Protein AF-A0A914BZH3-F1 (afdb_monomer_lite)

pLDDT: mean 71.02, std 18.08, range [29.53, 96.31]

Radius of gyration: 18.03 Å; chains: 1; bounding box: 39×33×41 Å

Struct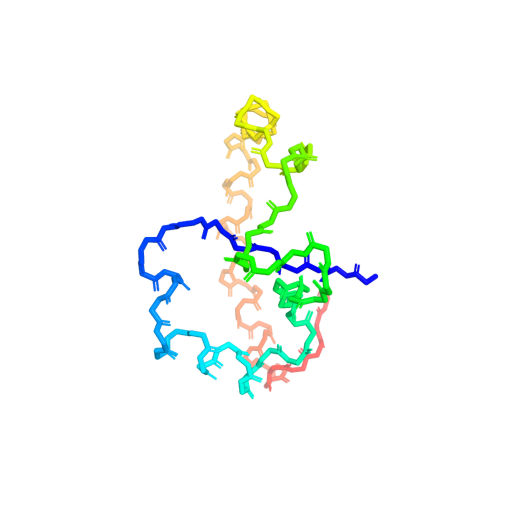ure (mmCIF, N/CA/C/O backbone):
data_AF-A0A914BZH3-F1
#
_entry.id   AF-A0A914BZH3-F1
#
loop_
_atom_site.group_PDB
_atom_site.id
_atom_site.type_symbol
_atom_site.label_atom_id
_atom_site.label_alt_id
_atom_site.label_comp_id
_atom_site.label_asym_id
_atom_site.label_entity_id
_atom_site.label_seq_id
_atom_site.pdbx_PDB_ins_code
_atom_site.Cartn_x
_atom_site.Cartn_y
_atom_site.Cartn_z
_atom_site.occupancy
_atom_site.B_iso_or_equiv
_atom_site.auth_seq_id
_atom_site.auth_comp_id
_atom_site.auth_asym_id
_atom_site.auth_atom_id
_atom_site.pdbx_PDB_model_num
ATOM 1 N N . MET A 1 1 ? -6.684 0.238 -20.076 1.00 30.31 1 MET A N 1
ATOM 2 C CA . MET A 1 1 ? -5.809 -0.940 -19.920 1.00 30.31 1 MET A CA 1
ATOM 3 C C . MET A 1 1 ? -4.749 -0.544 -18.905 1.00 30.31 1 MET A C 1
ATOM 5 O O . MET A 1 1 ? -3.953 0.331 -19.207 1.00 30.31 1 MET A O 1
ATOM 9 N N . PHE A 1 2 ? -4.848 -1.037 -17.669 1.00 29.53 2 PHE A N 1
ATOM 10 C CA . PHE A 1 2 ? -3.917 -0.695 -16.588 1.00 29.53 2 PHE A CA 1
ATOM 11 C C . PHE A 1 2 ? -2.788 -1.731 -16.591 1.00 29.53 2 PHE A C 1
ATOM 13 O O . PHE A 1 2 ? -2.958 -2.825 -16.060 1.00 29.53 2 PHE A O 1
ATOM 20 N N . GLY A 1 3 ? -1.679 -1.419 -17.263 1.00 36.38 3 GLY A N 1
ATOM 21 C CA . GLY A 1 3 ? -0.478 -2.254 -17.239 1.00 36.38 3 GLY A CA 1
ATOM 22 C C . GLY A 1 3 ? 0.226 -2.129 -15.890 1.00 36.38 3 GLY A C 1
ATOM 23 O O . GLY A 1 3 ? 0.320 -1.033 -15.345 1.00 36.38 3 GLY A O 1
ATOM 24 N N . ARG A 1 4 ? 0.682 -3.249 -15.325 1.00 41.97 4 ARG A N 1
ATOM 25 C CA . ARG A 1 4 ? 1.552 -3.264 -14.140 1.00 41.97 4 ARG A CA 1
ATOM 26 C C . ARG A 1 4 ? 2.985 -3.525 -14.602 1.00 41.97 4 ARG A C 1
ATOM 28 O O . ARG A 1 4 ? 3.212 -4.552 -15.236 1.00 41.97 4 ARG A O 1
ATOM 35 N N . GLU A 1 5 ? 3.915 -2.630 -14.271 1.00 53.75 5 GLU A N 1
ATOM 36 C CA . GLU A 1 5 ? 5.352 -2.740 -14.576 1.00 53.75 5 GLU A CA 1
ATOM 37 C C . GLU A 1 5 ? 6.161 -3.088 -13.307 1.00 53.75 5 GLU A C 1
ATOM 39 O O . GLU A 1 5 ? 5.761 -2.737 -12.195 1.00 53.75 5 GLU A O 1
ATOM 44 N N . GLN A 1 6 ? 7.274 -3.820 -13.453 1.00 54.16 6 GLN A N 1
ATOM 45 C CA . GLN A 1 6 ? 8.162 -4.232 -12.349 1.00 54.16 6 GLN A CA 1
ATOM 46 C C . GLN A 1 6 ? 9.542 -3.571 -12.441 1.00 54.16 6 GLN A C 1
ATOM 48 O O . GLN A 1 6 ? 10.105 -3.440 -13.529 1.00 54.16 6 GLN A O 1
ATOM 53 N N . ASP A 1 7 ? 10.120 -3.238 -11.282 1.00 56.06 7 ASP A N 1
ATOM 54 C CA . ASP A 1 7 ? 11.489 -2.731 -11.160 1.00 56.06 7 ASP A CA 1
ATOM 55 C C . ASP A 1 7 ? 12.568 -3.835 -11.284 1.00 56.06 7 ASP A C 1
ATOM 57 O O . ASP A 1 7 ? 12.291 -5.036 -11.300 1.00 56.06 7 ASP A O 1
ATOM 61 N N . LYS A 1 8 ? 13.841 -3.422 -11.388 1.00 52.84 8 LYS A N 1
ATOM 62 C CA . LYS A 1 8 ? 14.999 -4.300 -11.658 1.00 52.84 8 LYS A CA 1
ATOM 63 C C . LYS A 1 8 ? 15.549 -5.025 -10.417 1.00 52.84 8 LYS A C 1
ATOM 65 O O . LYS A 1 8 ? 16.687 -5.496 -10.450 1.00 52.84 8 LYS A O 1
ATOM 70 N N . THR A 1 9 ? 14.787 -5.120 -9.326 1.00 51.97 9 THR A N 1
ATOM 71 C CA . THR A 1 9 ? 15.243 -5.791 -8.098 1.00 51.97 9 THR A CA 1
ATOM 72 C C . THR A 1 9 ? 15.554 -7.276 -8.381 1.00 51.97 9 THR A C 1
ATOM 74 O O . THR A 1 9 ? 14.752 -7.940 -9.040 1.00 51.97 9 THR A O 1
ATOM 77 N N . PRO A 1 10 ? 16.680 -7.854 -7.901 1.00 53.56 10 PRO A N 1
ATOM 78 C CA . PRO A 1 10 ? 17.110 -9.212 -8.273 1.00 53.56 10 PRO A CA 1
ATOM 79 C C . PRO A 1 10 ? 16.058 -10.310 -8.045 1.00 53.56 10 PRO A C 1
ATOM 81 O O . PRO A 1 10 ? 15.967 -11.247 -8.835 1.00 53.56 10 PRO A O 1
ATOM 84 N N . GLY A 1 11 ? 15.216 -10.169 -7.014 1.00 57.34 11 GLY A N 1
ATOM 85 C CA . GLY A 1 11 ? 14.107 -11.093 -6.744 1.00 57.34 11 GLY A CA 1
ATOM 86 C C . GLY A 1 11 ? 12.998 -11.067 -7.805 1.00 57.34 11 GLY A C 1
ATOM 87 O O . GLY A 1 11 ? 12.339 -12.080 -8.038 1.00 57.34 11 GLY A O 1
ATOM 88 N N . HIS A 1 12 ? 12.823 -9.940 -8.497 1.00 51.47 12 HIS A N 1
ATOM 89 C CA . HIS A 1 12 ? 11.830 -9.773 -9.560 1.00 51.47 12 HIS A CA 1
ATOM 90 C C . HIS A 1 12 ? 12.323 -10.328 -10.905 1.00 51.47 12 HIS A C 1
ATOM 92 O O . HIS A 1 12 ? 11.508 -10.742 -11.724 1.00 51.47 12 HIS A O 1
ATOM 98 N N . LYS A 1 13 ? 13.645 -10.435 -11.118 1.00 54.84 13 LYS A N 1
ATOM 99 C CA . LYS A 1 13 ? 14.244 -11.089 -12.301 1.00 54.84 13 LYS A CA 1
ATOM 100 C C . LYS A 1 13 ? 14.448 -12.603 -12.140 1.00 54.84 13 LYS A C 1
ATOM 102 O O . LYS A 1 13 ? 14.847 -13.264 -13.098 1.00 54.84 13 LYS A O 1
ATOM 107 N N . ALA A 1 14 ? 14.191 -13.165 -10.957 1.00 71.50 14 ALA A N 1
ATOM 108 C CA . ALA A 1 14 ? 14.310 -14.602 -10.735 1.00 71.50 14 ALA A CA 1
ATOM 109 C C . ALA A 1 14 ? 13.379 -15.379 -11.684 1.00 71.50 14 ALA A C 1
ATOM 111 O O . ALA A 1 14 ? 12.212 -15.029 -11.861 1.00 71.50 14 ALA A O 1
ATOM 112 N N . ILE A 1 15 ? 13.901 -16.450 -12.286 1.00 67.31 15 ILE A N 1
ATOM 113 C CA . ILE A 1 15 ? 13.190 -17.267 -13.286 1.00 67.31 15 ILE A CA 1
ATOM 114 C C . ILE A 1 15 ? 11.864 -17.796 -12.730 1.00 67.31 15 ILE A C 1
ATOM 116 O O . ILE A 1 15 ? 10.848 -17.781 -13.422 1.00 67.31 15 ILE A O 1
ATOM 120 N N . GLU A 1 16 ? 11.859 -18.218 -11.467 1.00 70.25 16 GLU A N 1
ATOM 121 C CA . GLU A 1 16 ? 10.660 -18.702 -10.782 1.00 70.25 16 GLU A CA 1
ATOM 122 C C . GLU A 1 16 ? 9.587 -17.610 -10.678 1.00 70.25 16 GLU A C 1
ATOM 124 O O . GLU A 1 16 ? 8.429 -17.854 -11.018 1.00 70.25 16 GLU A O 1
ATOM 129 N N . THR A 1 17 ? 9.981 -16.386 -10.317 1.00 66.75 17 THR A N 1
ATOM 130 C CA . THR A 1 17 ? 9.096 -15.214 -10.256 1.00 66.75 17 THR A CA 1
ATOM 131 C C . THR A 1 17 ? 8.516 -14.885 -11.633 1.00 66.75 17 THR A C 1
ATOM 133 O O . THR A 1 17 ? 7.309 -14.698 -11.772 1.00 66.75 17 THR A O 1
ATOM 136 N N . GLN A 1 18 ? 9.349 -14.884 -12.675 1.00 71.56 18 GLN A N 1
ATOM 137 C CA . GLN A 1 18 ? 8.920 -14.608 -14.051 1.00 71.56 18 GLN A CA 1
ATOM 138 C C . GLN A 1 18 ? 7.948 -15.673 -14.583 1.00 71.56 18 GLN A C 1
ATOM 140 O O . GLN A 1 18 ? 6.960 -15.351 -15.246 1.00 71.56 18 GLN A O 1
ATOM 145 N N . ASN A 1 19 ? 8.191 -16.945 -14.263 1.00 72.62 19 ASN A N 1
ATOM 146 C CA . ASN A 1 19 ? 7.306 -18.046 -14.641 1.00 72.62 19 ASN A CA 1
ATOM 147 C C . ASN A 1 19 ? 5.965 -17.975 -13.909 1.00 72.62 19 ASN A C 1
ATOM 149 O O . ASN A 1 19 ? 4.919 -18.159 -14.532 1.00 72.62 19 ASN A O 1
ATOM 153 N N . PHE A 1 20 ? 5.985 -17.654 -12.614 1.00 77.31 20 PHE A N 1
ATOM 154 C CA . PHE A 1 20 ? 4.773 -17.470 -11.824 1.00 77.31 20 PHE A CA 1
ATOM 155 C C . PHE A 1 20 ? 3.910 -16.328 -12.374 1.00 77.31 20 PHE A C 1
ATOM 157 O O . PHE A 1 20 ? 2.703 -16.494 -12.549 1.00 77.31 20 PHE A O 1
ATOM 164 N N . ILE A 1 21 ? 4.522 -15.191 -12.708 1.00 70.44 21 ILE A N 1
ATOM 165 C CA . ILE A 1 21 ? 3.812 -14.032 -13.260 1.00 70.44 21 ILE A CA 1
ATOM 166 C C . ILE A 1 21 ? 3.213 -14.361 -14.628 1.00 70.44 21 ILE A C 1
ATOM 168 O O . ILE A 1 21 ? 2.033 -14.101 -14.845 1.00 70.44 21 ILE A O 1
ATOM 172 N N . ARG A 1 22 ? 3.972 -15.006 -15.523 1.00 71.88 22 ARG A N 1
ATOM 173 C CA . ARG A 1 22 ? 3.474 -15.406 -16.850 1.00 71.88 22 ARG A CA 1
ATOM 174 C C . ARG A 1 22 ? 2.273 -16.352 -16.769 1.00 71.88 22 ARG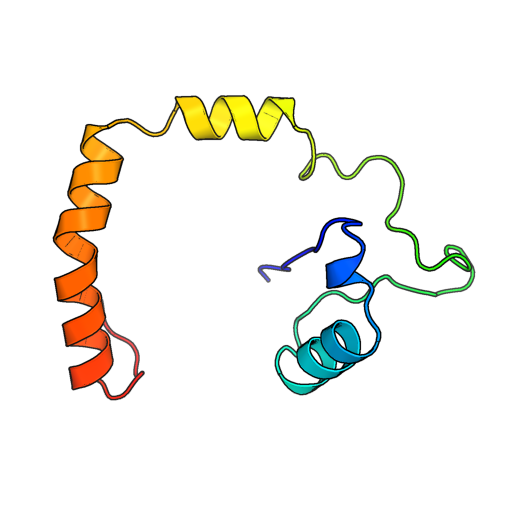 A C 1
ATOM 176 O O . ARG A 1 22 ? 1.379 -16.270 -17.604 1.00 71.88 22 ARG A O 1
ATOM 183 N N . ALA A 1 23 ? 2.251 -17.241 -15.779 1.00 78.62 23 ALA A N 1
ATOM 184 C CA . ALA A 1 23 ? 1.169 -18.205 -15.603 1.00 78.62 23 ALA A CA 1
ATOM 185 C C . ALA A 1 23 ? -0.106 -17.595 -14.994 1.00 78.62 23 ALA A C 1
ATOM 187 O O . ALA A 1 23 ? -1.196 -18.093 -15.258 1.00 78.62 23 ALA A O 1
ATOM 188 N N . ASN A 1 24 ? 0.018 -16.539 -14.182 1.00 81.06 24 ASN A N 1
ATOM 189 C CA . ASN A 1 24 ? -1.091 -16.025 -13.368 1.00 81.06 24 ASN A CA 1
ATOM 190 C C . ASN A 1 24 ? -1.560 -14.615 -13.760 1.00 81.06 24 ASN A C 1
ATOM 192 O O . ASN A 1 24 ? -2.641 -14.195 -13.354 1.00 81.06 24 ASN A O 1
ATOM 196 N N . CYS A 1 25 ? -0.774 -13.882 -14.551 1.00 72.12 25 CYS A N 1
ATOM 197 C CA . CYS A 1 25 ? -1.052 -12.505 -14.947 1.00 72.12 25 CYS A CA 1
ATOM 198 C C . CYS A 1 25 ? -0.900 -12.354 -16.472 1.00 72.12 25 CYS A C 1
ATOM 200 O O . CYS A 1 25 ? 0.118 -11.834 -16.927 1.00 72.12 25 CYS A O 1
ATOM 202 N N . PRO A 1 26 ? -1.888 -12.786 -17.279 1.00 67.62 26 PRO A N 1
ATOM 203 C CA . PRO A 1 26 ? -1.796 -12.724 -18.742 1.00 67.62 26 PRO A CA 1
ATOM 204 C C . PRO A 1 26 ? -1.696 -11.289 -19.287 1.00 67.62 26 PRO A C 1
ATOM 206 O O . PRO A 1 26 ? -1.113 -11.083 -20.345 1.00 67.62 26 PRO A O 1
ATOM 209 N N . ASP A 1 27 ? -2.194 -10.300 -18.540 1.00 60.78 27 ASP A N 1
ATOM 210 C CA . ASP A 1 27 ? -2.106 -8.873 -18.885 1.00 60.78 27 ASP A CA 1
ATOM 211 C C . ASP A 1 27 ? -0.810 -8.204 -18.394 1.00 60.78 27 ASP A C 1
ATOM 213 O O . ASP A 1 27 ? -0.666 -6.980 -18.453 1.00 60.78 27 ASP A O 1
ATOM 217 N N . PHE A 1 28 ? 0.126 -8.976 -17.836 1.00 63.66 28 PHE A N 1
ATOM 218 C CA . PHE A 1 28 ? 1.408 -8.442 -17.404 1.00 63.66 28 PHE A CA 1
ATOM 219 C C . PHE A 1 28 ? 2.249 -8.061 -18.624 1.00 63.66 28 PHE A C 1
ATOM 221 O O . PHE A 1 28 ? 2.504 -8.894 -19.497 1.00 63.66 28 PHE A O 1
ATOM 228 N N . ILE A 1 29 ? 2.696 -6.805 -18.675 1.00 62.38 29 ILE A N 1
ATOM 229 C CA . ILE A 1 29 ? 3.555 -6.324 -19.755 1.00 62.38 29 ILE A CA 1
ATOM 230 C C . ILE A 1 29 ? 4.931 -6.950 -19.542 1.00 62.38 29 ILE A C 1
ATOM 232 O O . ILE A 1 29 ? 5.704 -6.539 -18.678 1.00 62.38 29 ILE A O 1
ATOM 236 N N . LEU A 1 30 ? 5.217 -7.996 -20.312 1.00 60.19 30 LEU A N 1
ATOM 237 C CA . LEU A 1 30 ? 6.565 -8.530 -20.418 1.00 60.19 30 LEU A CA 1
ATOM 238 C C . LEU A 1 30 ? 7.441 -7.484 -21.102 1.00 60.19 30 LEU A C 1
ATOM 240 O O . LEU A 1 30 ? 6.981 -6.793 -22.011 1.00 60.19 30 LEU A O 1
ATOM 244 N N . VAL A 1 31 ? 8.710 -7.407 -20.700 1.00 60.06 31 VAL A N 1
ATOM 245 C CA . VAL A 1 31 ? 9.685 -6.624 -21.459 1.00 60.06 31 VAL A CA 1
ATOM 246 C C . VAL A 1 31 ? 9.672 -7.138 -22.896 1.00 60.06 31 VAL A C 1
ATOM 248 O O . VAL A 1 31 ? 9.950 -8.316 -23.141 1.00 60.06 31 VAL A O 1
ATOM 251 N N . ASP A 1 32 ? 9.298 -6.266 -23.831 1.00 57.19 32 ASP A N 1
ATOM 252 C CA . ASP A 1 32 ? 9.289 -6.605 -25.246 1.00 57.19 32 ASP A CA 1
ATOM 253 C C . ASP A 1 32 ? 10.734 -6.847 -25.689 1.00 57.19 32 ASP A C 1
ATOM 255 O O . ASP A 1 32 ? 11.547 -5.924 -25.727 1.00 57.19 32 ASP A O 1
ATOM 259 N N . THR A 1 33 ? 11.049 -8.108 -25.982 1.00 55.44 33 THR A N 1
ATOM 260 C CA . THR A 1 33 ? 12.364 -8.574 -26.452 1.00 55.44 33 THR A CA 1
ATOM 261 C C . THR A 1 33 ? 12.446 -8.576 -27.980 1.00 55.44 33 THR A C 1
ATOM 263 O O . THR A 1 33 ? 13.239 -9.306 -28.577 1.00 55.44 33 THR A O 1
ATOM 266 N N . HIS A 1 34 ? 11.623 -7.765 -28.654 1.00 49.38 34 HIS A N 1
ATOM 267 C CA . HIS A 1 34 ? 11.760 -7.525 -30.085 1.00 49.38 34 HIS A CA 1
ATOM 268 C C . HIS A 1 34 ? 13.154 -6.962 -30.433 1.00 49.38 34 HIS A C 1
ATOM 270 O O . HIS A 1 34 ? 13.849 -6.437 -29.569 1.00 49.38 34 HIS A O 1
ATOM 276 N N . TRP A 1 35 ? 13.566 -7.030 -31.709 1.00 49.44 35 TRP A N 1
ATOM 277 C CA . TRP A 1 35 ? 14.948 -6.815 -32.200 1.00 49.44 35 TRP A CA 1
ATOM 278 C C . TRP A 1 35 ? 15.638 -5.503 -31.776 1.00 49.44 35 TRP A C 1
ATOM 280 O O . TRP A 1 35 ? 16.839 -5.348 -31.992 1.00 49.44 35 TRP A O 1
ATOM 290 N N . ARG A 1 36 ? 14.893 -4.548 -31.208 1.00 48.38 36 ARG A N 1
ATOM 291 C CA . ARG A 1 36 ? 15.402 -3.287 -30.651 1.00 48.38 36 ARG A CA 1
ATOM 292 C C . ARG A 1 36 ? 15.811 -3.354 -29.175 1.00 48.38 36 ARG A C 1
ATOM 294 O O . ARG A 1 36 ? 16.540 -2.470 -28.749 1.00 48.38 36 ARG A O 1
ATOM 301 N N . ASN A 1 37 ? 15.394 -4.381 -28.437 1.00 57.22 37 ASN A N 1
ATOM 302 C CA . ASN A 1 37 ? 15.623 -4.574 -27.003 1.00 57.22 37 ASN A CA 1
ATOM 303 C C . ASN A 1 37 ? 16.141 -6.002 -26.741 1.00 57.22 37 ASN A C 1
ATOM 305 O O . ASN A 1 37 ? 15.514 -6.798 -26.040 1.00 57.22 37 ASN A O 1
ATOM 309 N N . ASN A 1 38 ? 17.292 -6.347 -27.326 1.00 54.75 38 ASN A N 1
ATOM 310 C CA . ASN A 1 38 ? 17.901 -7.679 -27.176 1.00 54.75 38 ASN A CA 1
ATOM 311 C C . ASN A 1 38 ? 18.292 -8.011 -25.725 1.00 54.75 38 ASN A C 1
ATOM 313 O O . ASN A 1 38 ? 18.467 -9.175 -25.376 1.00 54.75 38 ASN A O 1
ATOM 317 N N . ASP A 1 39 ? 18.411 -6.988 -24.887 1.00 59.34 39 ASP A N 1
ATOM 318 C CA . ASP A 1 39 ? 18.950 -7.078 -23.534 1.00 59.34 39 ASP A CA 1
ATOM 319 C C . ASP A 1 39 ? 17.857 -7.439 -22.510 1.00 59.34 39 ASP A C 1
ATOM 321 O O . ASP A 1 39 ? 18.155 -7.709 -21.346 1.00 59.34 39 ASP A O 1
ATOM 325 N N . GLY A 1 40 ? 16.580 -7.421 -22.924 1.00 57.78 40 GLY A N 1
ATOM 326 C CA . GLY A 1 40 ? 15.444 -7.583 -22.013 1.00 57.78 40 GLY A CA 1
ATOM 327 C C . GLY A 1 40 ? 15.359 -6.460 -20.975 1.00 57.78 40 GLY A C 1
ATOM 328 O O . GLY A 1 40 ? 14.907 -6.678 -19.850 1.00 57.78 40 GLY A O 1
ATOM 329 N N . GLU A 1 41 ? 15.800 -5.257 -21.343 1.00 56.38 41 GLU A N 1
ATOM 330 C CA . GLU A 1 41 ? 15.780 -4.072 -20.493 1.00 56.38 41 GLU A CA 1
ATOM 331 C C . GLU A 1 41 ? 14.639 -3.128 -20.902 1.00 56.38 41 GLU A C 1
ATOM 333 O O . GLU A 1 41 ? 14.407 -2.883 -22.086 1.00 56.38 41 GLU A O 1
ATOM 338 N N . TRP A 1 42 ? 13.929 -2.580 -19.910 1.00 59.94 42 TRP A N 1
ATOM 339 C CA . TRP A 1 42 ? 12.966 -1.498 -20.130 1.00 59.94 42 TRP A CA 1
ATOM 340 C C . TRP A 1 42 ? 13.666 -0.274 -20.744 1.00 59.94 42 TRP A C 1
ATOM 342 O O . TRP A 1 42 ? 14.808 0.019 -20.359 1.00 59.94 42 TRP A O 1
ATOM 352 N N . PRO A 1 43 ? 13.011 0.452 -21.671 1.00 54.06 43 PRO A N 1
ATOM 353 C CA . PRO A 1 43 ? 13.615 1.600 -22.328 1.00 54.06 43 PRO A CA 1
ATOM 354 C C . PRO A 1 43 ? 14.044 2.661 -21.297 1.00 54.06 43 PRO A C 1
ATOM 356 O O . PRO A 1 43 ? 13.333 2.904 -20.321 1.00 54.06 43 PRO A O 1
ATOM 359 N N . PRO A 1 44 ? 15.205 3.313 -21.480 1.00 46.75 44 PRO A N 1
ATOM 360 C CA . PRO A 1 44 ? 15.586 4.437 -20.635 1.00 46.75 44 PRO A CA 1
ATOM 361 C C . PRO A 1 44 ? 14.569 5.582 -20.794 1.00 46.75 44 PRO A C 1
ATOM 363 O O . PRO A 1 44 ? 14.185 5.909 -21.915 1.00 46.75 44 PRO A O 1
ATOM 366 N N . ASN A 1 45 ? 14.185 6.202 -19.670 1.00 50.75 45 ASN A N 1
ATOM 367 C CA . ASN A 1 45 ? 13.096 7.184 -19.503 1.00 50.75 45 ASN A CA 1
ATOM 368 C C . ASN A 1 45 ? 11.669 6.602 -19.498 1.00 50.75 45 ASN A C 1
ATOM 370 O O . ASN A 1 45 ? 10.847 6.966 -20.334 1.00 50.75 45 ASN A O 1
ATOM 374 N N . SER A 1 46 ? 11.366 5.790 -18.484 1.00 54.28 46 SER A N 1
ATOM 375 C CA . SER A 1 46 ? 10.009 5.555 -17.966 1.00 54.28 46 SER A CA 1
ATOM 376 C C . SER A 1 46 ? 9.623 6.717 -17.025 1.00 54.28 46 SER A C 1
ATOM 378 O O . SER A 1 46 ? 10.051 6.717 -15.867 1.00 54.28 46 SER A O 1
ATOM 380 N N . PRO A 1 47 ? 8.918 7.775 -17.484 1.00 53.09 47 PRO A N 1
ATOM 381 C CA . PRO A 1 47 ? 8.580 8.934 -16.644 1.00 53.09 47 PRO A CA 1
ATOM 382 C C . PRO A 1 47 ? 7.657 8.567 -15.471 1.00 53.09 47 PRO A C 1
ATOM 384 O O . PRO A 1 47 ? 7.643 9.249 -14.453 1.00 53.09 47 PRO A O 1
ATOM 387 N N . ASP A 1 48 ? 6.936 7.458 -15.588 1.00 56.72 48 ASP A N 1
ATOM 388 C CA . ASP A 1 48 ? 6.139 6.818 -14.548 1.00 56.72 48 ASP A CA 1
ATOM 389 C C . ASP A 1 48 ? 6.980 6.127 -13.462 1.00 56.72 48 ASP A C 1
ATOM 391 O O . ASP A 1 48 ? 6.415 5.700 -12.465 1.00 56.72 48 ASP A O 1
ATOM 395 N N . LEU A 1 49 ? 8.310 6.046 -13.606 1.00 54.62 49 LEU A N 1
ATOM 396 C CA . LEU A 1 49 ? 9.258 5.505 -12.619 1.00 54.62 49 LEU A CA 1
ATOM 397 C C . LEU A 1 49 ? 10.175 6.579 -11.997 1.00 54.62 49 LEU A C 1
ATOM 399 O O . LEU A 1 49 ? 11.195 6.261 -11.383 1.00 54.62 49 LEU A O 1
ATOM 403 N N . ASN A 1 50 ? 9.837 7.867 -12.124 1.00 58.06 50 ASN A N 1
ATOM 404 C CA . ASN A 1 50 ? 10.623 8.942 -11.521 1.00 58.06 50 ASN A CA 1
ATOM 405 C C . ASN A 1 50 ? 10.431 8.993 -9.991 1.00 58.06 50 ASN A C 1
ATOM 407 O O . ASN A 1 50 ? 9.366 9.349 -9.487 1.00 58.06 50 ASN A O 1
ATOM 411 N N . SER A 1 51 ? 11.492 8.702 -9.230 1.00 57.72 51 SER A N 1
ATOM 412 C CA . SER A 1 51 ? 11.493 8.726 -7.755 1.00 57.72 51 SER A CA 1
ATOM 413 C C . SER A 1 51 ? 10.998 10.050 -7.148 1.00 57.72 51 SER A C 1
ATOM 415 O O . SER A 1 51 ? 10.471 10.048 -6.031 1.00 57.72 51 SER A O 1
ATOM 417 N N . LEU A 1 52 ? 11.168 11.180 -7.845 1.00 61.59 52 LEU A N 1
ATOM 418 C CA . LEU A 1 52 ? 10.686 12.488 -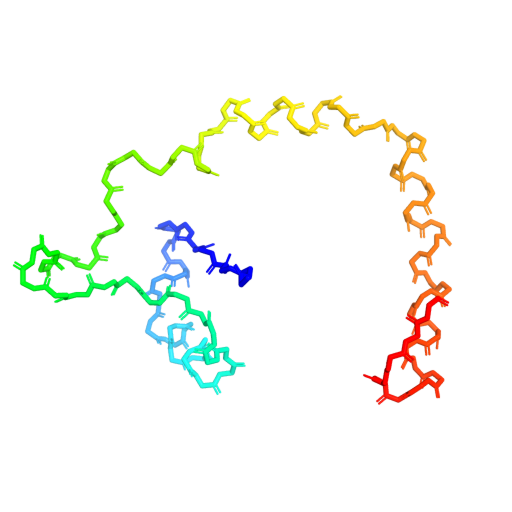7.388 1.00 61.59 52 LEU A CA 1
ATOM 419 C C . LEU A 1 52 ? 9.160 12.612 -7.497 1.00 61.59 52 LEU A C 1
ATOM 421 O O . LEU A 1 52 ? 8.531 13.171 -6.596 1.00 61.59 52 LEU A O 1
ATOM 425 N N . ASP A 1 53 ? 8.564 12.037 -8.543 1.00 65.75 53 ASP A N 1
ATOM 426 C CA . ASP A 1 53 ? 7.117 12.068 -8.765 1.00 65.75 53 ASP A CA 1
ATOM 427 C C . ASP A 1 53 ? 6.384 11.166 -7.759 1.00 65.75 53 ASP A C 1
ATOM 429 O O . ASP A 1 53 ? 5.379 11.583 -7.179 1.00 65.75 53 ASP A O 1
ATOM 433 N N . TYR A 1 54 ? 6.949 10.000 -7.417 1.00 66.00 54 TYR A N 1
ATOM 434 C CA . TYR A 1 54 ? 6.424 9.164 -6.325 1.00 66.00 54 TYR A CA 1
ATOM 435 C C . TYR A 1 54 ? 6.537 9.822 -4.956 1.00 66.00 54 TYR A C 1
ATOM 437 O O . TYR A 1 54 ? 5.617 9.720 -4.148 1.00 66.00 54 TYR A O 1
ATOM 445 N N . SER A 1 55 ? 7.647 10.512 -4.687 1.00 75.50 55 SER A N 1
ATOM 446 C CA . SER A 1 55 ? 7.834 11.215 -3.413 1.00 75.50 55 SER A CA 1
ATOM 447 C C . SER A 1 55 ? 6.795 12.321 -3.240 1.00 75.50 55 SER A C 1
ATOM 449 O O . SER A 1 55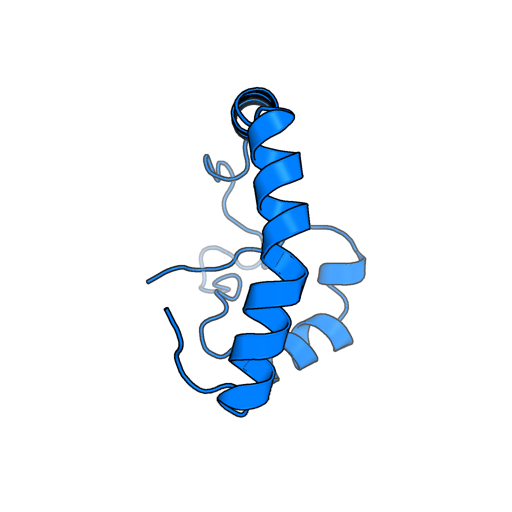 ? 6.254 12.505 -2.151 1.00 75.50 55 SER A O 1
ATOM 451 N N . LYS A 1 56 ? 6.475 13.041 -4.321 1.00 78.12 56 LYS A N 1
ATOM 452 C CA . LYS A 1 56 ? 5.421 14.055 -4.313 1.00 78.12 56 LYS A CA 1
ATOM 453 C C . LYS A 1 56 ? 4.041 13.432 -4.089 1.00 78.12 56 LYS A C 1
ATOM 455 O O . LYS A 1 56 ? 3.347 13.862 -3.174 1.00 78.12 56 LYS A O 1
ATOM 460 N N . ALA A 1 57 ? 3.688 12.394 -4.847 1.00 80.44 57 ALA A N 1
ATOM 461 C CA . ALA A 1 57 ? 2.412 11.695 -4.692 1.00 80.44 57 ALA A CA 1
ATOM 462 C C . ALA A 1 57 ? 2.239 11.105 -3.281 1.00 80.44 57 ALA A C 1
ATOM 464 O O . ALA A 1 57 ? 1.160 11.185 -2.702 1.00 80.44 57 ALA A O 1
ATOM 465 N N . TRP A 1 58 ? 3.311 10.567 -2.692 1.00 83.81 58 TRP A N 1
ATOM 466 C CA . TRP A 1 58 ? 3.303 10.059 -1.321 1.00 83.81 58 TRP A CA 1
ATOM 467 C C . TRP A 1 58 ? 3.028 11.160 -0.292 1.00 83.81 58 TRP A C 1
ATOM 469 O O . TRP A 1 58 ? 2.216 10.972 0.609 1.00 83.81 58 TRP A O 1
ATOM 479 N N . ASN A 1 59 ? 3.655 12.329 -0.449 1.00 87.81 59 ASN A N 1
ATOM 480 C CA . ASN A 1 59 ? 3.465 13.467 0.456 1.00 87.81 59 ASN A CA 1
ATOM 481 C C . ASN A 1 59 ? 2.074 14.117 0.342 1.00 87.81 59 ASN A C 1
ATOM 483 O O . ASN A 1 59 ? 1.649 14.810 1.264 1.00 87.81 59 ASN A O 1
ATOM 487 N N . GLU A 1 60 ? 1.362 13.908 -0.767 1.00 91.50 60 GLU A N 1
ATOM 488 C CA . GLU A 1 60 ? -0.021 14.369 -0.950 1.00 91.50 60 GLU A CA 1
ATOM 489 C C . GLU A 1 60 ? -1.042 13.481 -0.210 1.00 91.50 60 GLU A C 1
ATOM 491 O O . GLU A 1 60 ? -2.161 13.922 0.068 1.00 91.50 60 GLU A O 1
ATOM 496 N N . ILE A 1 61 ? -0.668 12.253 0.173 1.00 91.81 61 ILE A N 1
ATOM 497 C CA . ILE A 1 61 ? -1.527 11.359 0.956 1.00 91.8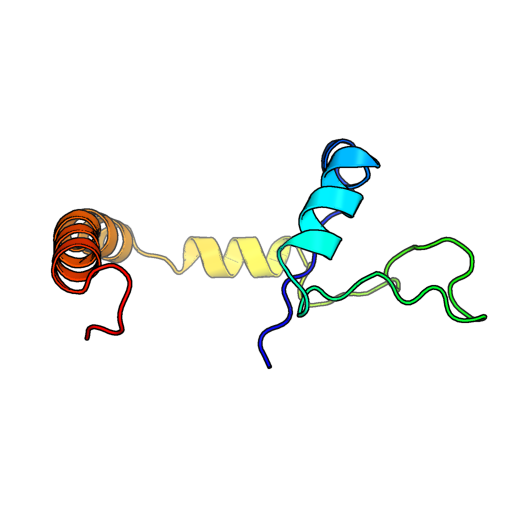1 61 ILE A CA 1
ATOM 498 C C . ILE A 1 61 ? -1.535 11.822 2.415 1.00 91.81 61 ILE A C 1
ATOM 500 O O . ILE A 1 61 ? -0.573 11.655 3.165 1.00 91.81 61 ILE A O 1
ATOM 504 N N . THR A 1 62 ? -2.660 12.384 2.850 1.00 93.56 62 THR A N 1
ATOM 505 C CA . THR A 1 62 ? -2.813 12.850 4.232 1.00 93.56 62 THR A CA 1
ATOM 506 C C . THR A 1 62 ? -2.965 11.689 5.215 1.00 93.56 62 THR A C 1
ATOM 508 O O . THR A 1 62 ? -3.496 10.625 4.884 1.00 93.56 62 THR A O 1
ATOM 511 N N . LEU A 1 63 ? -2.586 11.919 6.477 1.00 92.50 63 LEU A N 1
ATOM 512 C CA . LEU A 1 63 ? -2.796 10.940 7.549 1.00 92.50 63 LEU A CA 1
ATOM 513 C C . LEU A 1 63 ? -4.283 10.583 7.717 1.00 92.50 63 LEU A C 1
ATOM 515 O O . LEU A 1 63 ? -4.620 9.428 7.948 1.00 92.50 63 LEU A O 1
ATOM 519 N N . GLU A 1 64 ? -5.179 11.554 7.538 1.00 95.88 64 GLU A N 1
ATOM 520 C CA . GLU A 1 64 ? -6.627 11.328 7.549 1.00 95.88 64 GLU A CA 1
ATOM 521 C C . GLU A 1 64 ? -7.068 10.346 6.451 1.00 95.88 64 GLU A C 1
ATOM 523 O O . GLU A 1 64 ? -7.895 9.467 6.693 1.00 95.88 64 GLU A O 1
ATOM 528 N N . THR A 1 65 ? -6.486 10.461 5.253 1.00 95.56 65 THR A N 1
ATOM 529 C CA . THR A 1 65 ? -6.737 9.528 4.146 1.00 95.56 65 THR A CA 1
ATOM 530 C C . THR A 1 65 ? -6.278 8.121 4.511 1.00 95.56 65 THR A C 1
ATOM 532 O O . THR A 1 65 ? -7.030 7.166 4.318 1.00 95.56 65 THR A O 1
ATOM 535 N N . LEU A 1 66 ? -5.087 7.986 5.104 1.00 94.00 66 LEU A N 1
ATOM 536 C CA . LEU A 1 66 ? -4.572 6.693 5.560 1.00 94.00 66 LEU A CA 1
ATOM 537 C C . LEU A 1 66 ? -5.479 6.060 6.619 1.00 94.00 66 LEU A C 1
ATOM 539 O O . LEU A 1 66 ? -5.817 4.885 6.497 1.00 94.00 66 LEU A O 1
ATOM 543 N N . ILE A 1 67 ? -5.926 6.836 7.609 1.00 96.00 67 ILE A N 1
ATOM 544 C CA . ILE A 1 67 ? -6.838 6.360 8.660 1.00 96.00 67 ILE A CA 1
ATOM 545 C C . ILE A 1 67 ? -8.140 5.845 8.041 1.00 96.00 67 ILE A C 1
ATOM 547 O O . ILE A 1 67 ? -8.539 4.714 8.300 1.00 96.00 67 ILE A O 1
ATOM 551 N N . LYS A 1 68 ? -8.759 6.617 7.139 1.00 96.00 68 LYS A N 1
ATOM 552 C CA . LYS A 1 68 ? -9.992 6.207 6.446 1.00 96.00 68 LYS A CA 1
ATOM 553 C C . LYS A 1 68 ? -9.817 4.919 5.644 1.00 96.00 68 LYS A C 1
ATOM 555 O O . LYS A 1 68 ? -10.724 4.088 5.615 1.00 96.00 68 LYS A O 1
ATOM 560 N N . ILE A 1 69 ? -8.674 4.752 4.977 1.00 94.69 69 ILE A N 1
ATOM 561 C CA . ILE A 1 69 ? -8.361 3.535 4.220 1.00 94.69 69 ILE A CA 1
ATOM 562 C C . ILE A 1 69 ? -8.248 2.340 5.169 1.00 94.69 69 ILE A C 1
ATOM 564 O O . ILE A 1 69 ? -8.884 1.314 4.921 1.00 94.69 69 ILE A O 1
ATOM 568 N N . VAL A 1 70 ? -7.490 2.482 6.260 1.00 96.12 70 VAL A N 1
ATOM 569 C CA . VAL A 1 70 ? -7.305 1.425 7.264 1.00 96.12 70 VAL A CA 1
ATOM 570 C C . VAL A 1 70 ? -8.640 1.043 7.907 1.00 96.12 70 VAL A C 1
ATOM 572 O O . VAL A 1 70 ? -8.958 -0.141 7.975 1.00 96.12 70 VAL A O 1
ATOM 575 N N . ASP A 1 71 ? -9.467 2.019 8.279 1.00 96.31 71 ASP A N 1
ATOM 576 C CA . ASP A 1 71 ? -10.776 1.784 8.899 1.00 96.31 71 ASP A CA 1
ATOM 577 C C . ASP A 1 71 ? -11.778 1.110 7.948 1.00 96.31 71 ASP A C 1
ATOM 579 O O . ASP A 1 71 ? -12.650 0.342 8.371 1.00 96.31 71 ASP A O 1
ATOM 583 N N . ASN A 1 72 ? -11.683 1.390 6.646 1.00 95.56 72 ASN A N 1
ATOM 584 C CA . ASN A 1 72 ? -12.568 0.802 5.642 1.00 95.56 72 ASN A CA 1
ATOM 585 C C . ASN A 1 72 ? -12.088 -0.558 5.133 1.00 95.56 72 ASN A C 1
ATOM 587 O O . ASN A 1 72 ? -12.902 -1.332 4.622 1.00 95.56 72 ASN A O 1
ATOM 591 N N . PHE A 1 73 ? -10.805 -0.884 5.282 1.00 94.38 73 PHE A N 1
ATOM 592 C CA . PHE A 1 73 ? -10.241 -2.122 4.756 1.00 94.38 73 PHE A CA 1
ATOM 593 C C . PHE A 1 73 ? -10.938 -3.388 5.296 1.00 94.38 73 PHE A C 1
ATOM 595 O O . PHE A 1 73 ? -11.365 -4.204 4.474 1.00 94.38 73 PHE A O 1
ATOM 602 N N . PRO A 1 74 ? -11.192 -3.548 6.614 1.00 95.81 74 PRO A N 1
ATOM 603 C CA . PRO A 1 74 ? -11.925 -4.705 7.130 1.00 95.81 74 PRO A CA 1
ATOM 604 C C . PRO A 1 74 ? -13.345 -4.825 6.567 1.00 95.81 74 PRO A C 1
ATOM 606 O O . PRO A 1 74 ? -13.816 -5.931 6.305 1.00 95.81 74 PRO A O 1
ATOM 609 N N . LYS A 1 75 ? -14.029 -3.695 6.342 1.00 94.50 75 LYS A N 1
ATOM 610 C CA . LYS A 1 75 ? -15.396 -3.674 5.793 1.00 94.50 75 LYS A CA 1
ATOM 611 C C . LYS A 1 75 ? -15.410 -4.191 4.359 1.00 94.50 75 LYS A C 1
ATOM 613 O O . LYS A 1 75 ? -16.229 -5.039 4.019 1.00 94.50 75 LYS A O 1
ATOM 618 N N . ARG A 1 76 ? -14.462 -3.725 3.542 1.00 94.75 76 ARG A N 1
ATOM 619 C CA . ARG A 1 76 ? -14.313 -4.167 2.150 1.00 94.75 76 ARG A CA 1
ATOM 620 C C . ARG A 1 76 ? -13.868 -5.625 2.059 1.00 94.75 76 ARG A C 1
ATOM 622 O O . ARG A 1 76 ? -14.350 -6.351 1.200 1.00 94.75 76 ARG A O 1
ATOM 629 N N . LEU A 1 77 ? -12.999 -6.076 2.965 1.00 93.44 77 LEU A N 1
ATOM 630 C CA . LEU A 1 77 ? -12.589 -7.479 3.034 1.00 93.44 77 LEU A CA 1
ATOM 631 C C . LEU A 1 77 ? -13.767 -8.400 3.382 1.00 93.44 77 LEU A C 1
ATOM 633 O O . LEU A 1 77 ? -13.910 -9.475 2.798 1.00 93.44 77 LEU A O 1
ATOM 637 N N . LYS A 1 78 ? -14.637 -7.957 4.295 1.00 93.62 78 LYS A N 1
ATOM 638 C CA . LYS A 1 78 ? -15.871 -8.671 4.614 1.00 93.62 78 LYS A CA 1
ATOM 639 C C . LYS A 1 78 ? -16.807 -8.735 3.405 1.00 93.62 78 LYS A C 1
ATOM 641 O O . LYS A 1 78 ? -17.207 -9.831 3.038 1.00 93.62 78 LYS A O 1
ATOM 646 N N . ALA A 1 79 ? -17.064 -7.608 2.741 1.00 91.44 79 ALA A N 1
ATOM 647 C CA . ALA A 1 79 ? -17.904 -7.570 1.541 1.00 91.44 79 ALA A CA 1
ATOM 648 C C . ALA A 1 79 ? -17.378 -8.499 0.428 1.00 91.44 79 ALA A C 1
ATOM 650 O O . ALA A 1 79 ? -18.138 -9.265 -0.150 1.00 91.44 79 ALA A O 1
ATOM 651 N N . CYS A 1 80 ? -16.060 -8.530 0.208 1.00 93.00 80 CYS A N 1
ATOM 652 C CA . CYS A 1 80 ? -15.424 -9.467 -0.722 1.00 93.00 80 CYS A CA 1
ATOM 653 C C . CYS A 1 80 ? -15.677 -10.937 -0.354 1.00 93.00 80 CYS A C 1
ATOM 655 O O . CYS A 1 80 ? -15.889 -11.780 -1.224 1.00 93.00 80 CYS A O 1
ATOM 657 N N . THR A 1 81 ? -15.652 -11.251 0.943 1.00 92.81 81 THR A N 1
ATOM 658 C CA . THR A 1 81 ? -15.909 -12.607 1.442 1.00 92.81 81 THR A CA 1
ATOM 659 C C . THR A 1 81 ? -17.373 -12.995 1.246 1.00 92.81 81 THR A C 1
ATOM 661 O O . THR A 1 81 ? -17.650 -14.103 0.785 1.00 92.81 81 THR A O 1
ATOM 664 N N . ASP A 1 82 ? -18.292 -12.076 1.542 1.00 91.56 82 ASP A N 1
ATOM 665 C CA . ASP A 1 82 ? -19.735 -12.271 1.386 1.00 91.56 82 ASP A CA 1
ATOM 666 C C . ASP A 1 82 ? -20.101 -12.491 -0.097 1.00 91.56 82 ASP A C 1
ATOM 668 O O . ASP A 1 82 ? -20.846 -13.418 -0.420 1.00 91.56 82 ASP A O 1
ATOM 672 N N . GLU A 1 83 ? -19.468 -11.743 -1.008 1.00 92.50 83 GLU A N 1
ATOM 673 C CA . GLU A 1 83 ? -19.607 -11.913 -2.462 1.00 92.50 83 GLU A CA 1
ATOM 674 C C . GLU A 1 83 ? -18.778 -13.071 -3.044 1.00 92.50 83 GLU A C 1
ATOM 676 O O . GLU A 1 83 ? -18.775 -13.289 -4.255 1.00 92.50 83 GLU A O 1
ATOM 681 N N . LYS A 1 84 ? -18.047 -13.835 -2.218 1.00 90.44 84 LYS A N 1
ATOM 682 C CA . LYS A 1 84 ? -17.167 -14.942 -2.654 1.00 90.44 84 LYS A CA 1
ATOM 683 C C . LYS A 1 84 ? -16.154 -14.523 -3.730 1.00 90.44 84 LYS A C 1
ATOM 685 O O . LYS A 1 84 ? -15.869 -15.280 -4.658 1.00 90.44 84 LYS A O 1
ATOM 690 N N . GLY A 1 85 ? -15.617 -13.312 -3.608 1.00 81.75 85 GLY A N 1
ATOM 691 C CA . GLY A 1 85 ? -14.717 -12.710 -4.592 1.00 81.75 85 GLY A CA 1
ATOM 692 C C . GLY A 1 85 ? -15.421 -12.084 -5.802 1.00 81.75 85 GLY A C 1
ATOM 693 O O . GLY A 1 85 ? -14.742 -11.688 -6.748 1.00 81.75 85 GLY A O 1
ATOM 694 N N . GLY A 1 86 ? -16.754 -11.994 -5.785 1.00 80.19 86 GLY A N 1
ATOM 695 C CA . GLY A 1 86 ? -17.557 -11.247 -6.750 1.00 80.19 86 GLY A CA 1
ATOM 696 C C . GLY A 1 86 ? -17.407 -9.728 -6.615 1.00 80.19 86 GLY A C 1
ATOM 697 O O . GLY A 1 86 ? -16.680 -9.216 -5.763 1.00 80.19 86 GLY A O 1
ATOM 698 N N . HIS A 1 87 ? -18.077 -8.990 -7.498 1.00 87.12 87 HIS A N 1
ATOM 699 C CA . HIS A 1 87 ? -18.032 -7.529 -7.502 1.00 87.12 87 HIS A CA 1
ATOM 700 C C . HIS A 1 87 ? -18.906 -6.938 -6.382 1.00 87.12 87 HIS A C 1
ATOM 702 O O . HIS A 1 87 ? -20.056 -7.337 -6.235 1.00 87.12 87 HIS A O 1
ATOM 708 N N . PHE A 1 88 ? -18.368 -5.970 -5.636 1.00 85.56 88 PHE A N 1
ATOM 709 C CA . PHE A 1 88 ? -19.067 -5.201 -4.602 1.00 85.56 88 PHE A CA 1
ATOM 710 C C . PHE A 1 88 ? -18.660 -3.724 -4.676 1.00 85.56 88 PHE A C 1
ATOM 712 O O . PHE A 1 88 ? -17.512 -3.417 -5.022 1.00 85.56 88 PHE A O 1
ATOM 719 N N . GLU A 1 89 ? -19.592 -2.834 -4.328 1.00 77.81 89 GLU A N 1
ATOM 720 C CA . GLU A 1 89 ? -19.392 -1.379 -4.218 1.00 77.81 89 GLU A CA 1
ATOM 721 C C . GLU A 1 89 ? -19.404 -0.918 -2.755 1.00 77.81 89 GLU A C 1
ATOM 723 O O . GLU A 1 89 ? -20.283 -1.372 -1.986 1.00 77.81 89 GLU A O 1
#

Secondary structure (DSSP, 8-state):
---------TTTS-HHHHHHHHHH-TT------STT-TT-PPPS--GGG-HHHHHHHHHHS-HHHHHHHHHHHHHHHHHHHHTTT----

Foldseek 3Di:
DDEDDDDPPVVCVDPVNVVVCVVPPVSHDQQPCPPVNVPSDDDPDPVVPDPVVVVVVVVPCDPVNVVVCVVCVVVVVVVCVVCVNDDDD

Sequence (89 aa):
MFGREQDKTPGHKAIETQNFIRANCPDFIL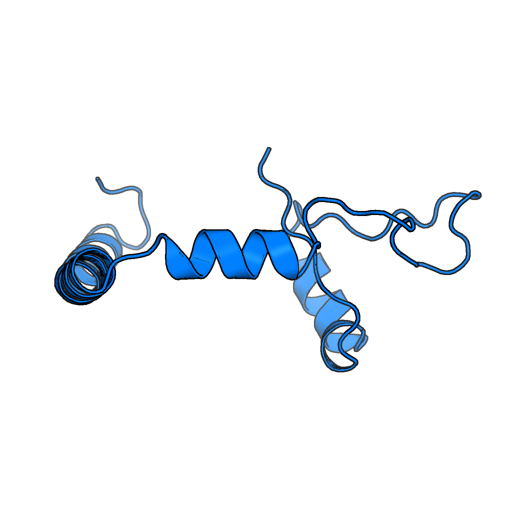VDTHWRNNDGEWPPNSPDLNSLDYSKAWNEITLETLIKIVDNFPKRLKACTDEKGGHFE

Organism: NCBI:txid290746

InterPro domains:
  IPR036397 Ribonuclease H superfamily [G3DSA:3.30.420.10] (5-89)